Protein AF-A0AAF0WVQ2-F1 (afdb_monomer_lite)

Radius of gyration: 17.1 Å; chains: 1; bounding box: 40×33×34 Å

Organism: Daucus carota subsp. sativus (NCBI:txid79200)

pLDDT: mean 83.6, std 11.22, range [42.06, 95.5]

Structure (mmCIF, N/CA/C/O backbone):
data_AF-A0AAF0WVQ2-F1
#
_entry.id   AF-A0AAF0WVQ2-F1
#
loop_
_atom_site.group_PDB
_atom_site.id
_atom_site.type_symbol
_atom_site.label_atom_id
_atom_site.label_alt_id
_atom_site.label_comp_id
_atom_site.label_asym_id
_atom_site.label_entity_id
_atom_site.label_seq_id
_atom_site.pdbx_PDB_ins_code
_atom_site.Cartn_x
_atom_site.Cartn_y
_atom_site.Cartn_z
_atom_site.occupancy
_atom_site.B_iso_or_equiv
_atom_site.auth_seq_id
_atom_site.auth_comp_id
_atom_site.auth_asym_id
_atom_site.auth_atom_id
_atom_site.pdbx_PDB_model_num
ATOM 1 N N . MET A 1 1 ? 16.720 17.657 -18.931 1.00 42.06 1 MET A N 1
ATOM 2 C CA . MET A 1 1 ? 15.324 18.087 -19.184 1.00 42.06 1 MET A CA 1
ATOM 3 C C . MET A 1 1 ? 14.659 18.501 -17.869 1.00 42.06 1 MET A C 1
ATOM 5 O O . MET A 1 1 ? 13.930 17.718 -17.272 1.00 42.06 1 MET A O 1
ATOM 9 N N . GLN A 1 2 ? 14.935 19.710 -17.370 1.00 47.91 2 GLN A N 1
ATOM 10 C CA . GLN A 1 2 ? 14.228 20.270 -16.209 1.00 47.91 2 GLN A CA 1
ATOM 11 C C . GLN A 1 2 ? 12.957 20.967 -16.710 1.00 47.91 2 GLN A C 1
ATOM 13 O O . GLN A 1 2 ? 12.963 22.145 -17.045 1.00 47.91 2 GLN A O 1
ATOM 18 N N . GLY A 1 3 ? 11.888 20.186 -16.874 1.00 64.25 3 GLY A N 1
ATOM 19 C CA . GLY A 1 3 ? 10.600 20.662 -17.375 1.00 64.25 3 GLY A CA 1
ATOM 20 C C . GLY A 1 3 ? 9.632 21.042 -16.254 1.00 64.25 3 GLY A C 1
ATOM 21 O O . GLY A 1 3 ? 9.702 20.515 -15.143 1.00 64.25 3 GLY A O 1
ATOM 22 N N . TRP A 1 4 ? 8.677 21.906 -16.597 1.00 64.44 4 TRP A N 1
ATOM 23 C CA . TRP A 1 4 ? 7.554 22.444 -15.813 1.00 64.44 4 TRP A CA 1
ATOM 24 C C . TRP A 1 4 ? 6.851 21.461 -14.848 1.00 64.44 4 TRP A C 1
ATOM 26 O O . TRP A 1 4 ? 6.287 21.885 -13.842 1.00 64.44 4 TRP A O 1
ATOM 36 N N . LYS A 1 5 ? 6.950 20.144 -15.085 1.00 55.75 5 LYS A N 1
ATOM 37 C CA . LYS A 1 5 ? 6.460 19.068 -14.204 1.00 55.75 5 LYS A CA 1
ATOM 38 C C . LYS A 1 5 ? 6.979 19.147 -12.759 1.00 55.75 5 LYS A C 1
ATOM 40 O O . LYS A 1 5 ? 6.252 18.771 -11.845 1.00 55.75 5 LYS A O 1
ATOM 45 N N . LEU A 1 6 ? 8.197 19.649 -12.528 1.00 60.53 6 LEU A N 1
ATOM 46 C CA . LEU A 1 6 ? 8.763 19.772 -11.172 1.00 60.53 6 LEU A CA 1
ATOM 47 C C . LEU A 1 6 ? 8.103 20.879 -10.331 1.00 60.53 6 LEU A C 1
ATOM 49 O O . LEU A 1 6 ? 8.100 20.768 -9.103 1.00 60.53 6 LEU A O 1
ATOM 53 N N . LYS A 1 7 ? 7.546 21.914 -10.979 1.00 67.50 7 LYS A N 1
ATOM 54 C CA . LYS A 1 7 ? 6.917 23.071 -10.315 1.00 67.50 7 LYS A CA 1
ATOM 55 C C . LYS A 1 7 ? 5.472 22.810 -9.871 1.00 67.50 7 LYS A C 1
ATOM 57 O O . LYS A 1 7 ? 5.018 23.461 -8.943 1.00 67.50 7 LYS A O 1
ATOM 62 N N . LEU A 1 8 ? 4.770 21.868 -10.506 1.00 76.94 8 LEU A N 1
ATOM 63 C CA . LEU A 1 8 ? 3.354 21.574 -10.231 1.00 76.94 8 LEU A CA 1
ATOM 64 C C . LEU A 1 8 ? 3.131 20.520 -9.137 1.00 76.94 8 LEU A C 1
ATOM 66 O O . LEU A 1 8 ? 2.067 20.486 -8.529 1.00 76.94 8 LEU A O 1
ATOM 70 N N . LEU A 1 9 ? 4.105 19.640 -8.893 1.00 78.88 9 LEU A N 1
ATOM 71 C CA . LEU A 1 9 ? 3.939 18.507 -7.980 1.00 78.88 9 LEU A CA 1
ATOM 72 C C . LEU A 1 9 ? 4.546 18.789 -6.604 1.00 78.88 9 LEU A C 1
ATOM 74 O O . LEU A 1 9 ? 5.663 19.300 -6.495 1.00 78.88 9 LEU A O 1
ATOM 78 N N . SER A 1 10 ? 3.839 18.365 -5.552 1.00 87.94 10 SER A N 1
ATOM 79 C CA . SER A 1 10 ? 4.387 18.288 -4.193 1.00 87.94 10 SER A CA 1
ATOM 80 C C . SER A 1 10 ? 5.601 17.348 -4.145 1.00 87.94 10 SER A C 1
ATOM 82 O O . SER A 1 10 ? 5.823 16.551 -5.059 1.00 87.94 10 SER A O 1
ATOM 84 N N . HIS A 1 11 ? 6.396 17.400 -3.070 1.00 86.38 11 HIS A N 1
ATOM 85 C CA . HIS A 1 11 ? 7.540 16.492 -2.904 1.00 86.38 11 HIS A CA 1
ATOM 86 C C . HIS A 1 11 ? 7.127 15.014 -3.046 1.00 86.38 11 HIS A C 1
ATOM 88 O O . HIS A 1 11 ? 7.741 14.277 -3.813 1.00 86.38 11 HIS A O 1
ATOM 94 N N . ALA A 1 12 ? 6.017 14.620 -2.415 1.00 83.06 12 ALA A N 1
ATOM 95 C CA . ALA A 1 12 ? 5.451 13.281 -2.558 1.00 83.06 12 ALA A CA 1
ATOM 96 C C . ALA A 1 12 ? 5.006 12.980 -4.001 1.00 83.06 12 ALA A C 1
ATOM 98 O O . ALA A 1 12 ? 5.267 11.893 -4.514 1.00 83.06 12 ALA A O 1
ATOM 99 N N . GLY A 1 13 ? 4.385 13.948 -4.685 1.00 83.19 13 GLY A N 1
ATOM 100 C CA . GLY A 1 13 ? 3.992 13.799 -6.088 1.00 83.19 13 GLY A CA 1
ATOM 101 C C . GLY A 1 13 ? 5.187 13.563 -7.017 1.00 83.19 13 GLY A C 1
ATOM 102 O O . GLY A 1 13 ? 5.111 12.732 -7.923 1.00 83.19 13 GLY A O 1
ATOM 103 N N . ARG A 1 14 ? 6.318 14.234 -6.763 1.00 87.12 14 ARG A N 1
ATOM 104 C CA . ARG A 1 14 ? 7.567 14.017 -7.510 1.00 87.12 14 ARG A CA 1
ATOM 105 C C . ARG A 1 14 ? 8.143 12.625 -7.270 1.00 87.12 14 ARG A C 1
ATOM 107 O O . ARG A 1 14 ? 8.480 11.945 -8.234 1.00 87.12 14 ARG A O 1
ATOM 114 N N . GLU A 1 15 ? 8.194 12.185 -6.017 1.00 86.44 15 GLU A N 1
ATOM 115 C CA . GLU A 1 15 ? 8.678 10.849 -5.647 1.00 86.44 15 GLU A CA 1
ATOM 116 C C . GLU A 1 15 ? 7.865 9.732 -6.311 1.00 86.44 15 GLU A C 1
ATOM 118 O O . GLU A 1 15 ? 8.427 8.783 -6.861 1.00 86.44 15 GLU A O 1
ATOM 123 N N . ILE A 1 16 ? 6.536 9.859 -6.310 1.00 83.94 16 ILE A N 1
ATOM 124 C CA . ILE A 1 16 ? 5.646 8.894 -6.968 1.00 83.94 16 ILE A CA 1
ATOM 125 C C . ILE A 1 16 ? 5.927 8.850 -8.470 1.00 83.94 16 ILE A C 1
ATOM 127 O O . ILE A 1 16 ? 6.052 7.764 -9.037 1.00 83.94 16 ILE A O 1
ATOM 131 N N . LEU A 1 17 ? 6.069 10.011 -9.112 1.00 83.19 17 LEU A N 1
ATOM 132 C CA . LEU A 1 17 ? 6.304 10.088 -10.551 1.00 83.19 17 LEU A CA 1
ATOM 133 C C . LEU A 1 17 ? 7.669 9.508 -10.952 1.00 83.19 17 LEU A C 1
ATOM 135 O O . LEU A 1 17 ? 7.762 8.804 -11.958 1.00 83.19 17 LEU A O 1
ATOM 139 N N . ILE A 1 18 ? 8.714 9.746 -10.153 1.00 85.94 18 ILE A N 1
ATOM 140 C CA . ILE A 1 18 ? 10.041 9.150 -10.363 1.00 85.94 18 ILE A CA 1
ATOM 141 C C . ILE A 1 18 ? 9.965 7.627 -10.229 1.00 85.94 18 ILE A C 1
ATOM 143 O O . ILE A 1 18 ? 10.441 6.909 -11.111 1.00 85.94 18 ILE A O 1
ATOM 147 N N . LYS A 1 19 ? 9.321 7.122 -9.169 1.00 82.94 19 LYS A N 1
ATOM 148 C CA . LYS A 1 19 ? 9.156 5.677 -8.954 1.00 82.94 19 LYS A CA 1
ATOM 149 C C . LYS A 1 19 ? 8.370 5.029 -10.085 1.00 82.94 19 LYS A C 1
ATOM 151 O O . LYS A 1 19 ? 8.807 4.007 -10.601 1.00 82.94 19 LYS A O 1
ATOM 156 N N . ALA A 1 20 ? 7.265 5.632 -10.514 1.00 80.94 20 ALA A N 1
ATOM 157 C CA . ALA A 1 20 ? 6.482 5.115 -11.629 1.00 80.94 20 ALA A CA 1
ATOM 158 C C . ALA A 1 20 ? 7.323 5.030 -12.913 1.00 80.94 20 ALA A C 1
ATOM 160 O O . ALA A 1 20 ? 7.353 3.983 -13.550 1.00 80.94 20 ALA A O 1
ATOM 161 N N . ASN A 1 21 ? 8.096 6.074 -13.232 1.00 83.31 21 ASN A N 1
ATOM 162 C CA . ASN A 1 21 ? 8.973 6.079 -14.403 1.00 83.31 21 ASN A CA 1
ATOM 163 C C . ASN A 1 21 ? 10.037 4.966 -14.364 1.00 83.31 21 ASN A C 1
ATOM 165 O O . ASN A 1 21 ? 10.282 4.314 -15.376 1.00 83.31 21 ASN A O 1
ATOM 169 N N . ILE A 1 22 ? 10.654 4.721 -13.203 1.00 85.94 22 ILE A N 1
ATOM 170 C CA . ILE A 1 22 ? 11.634 3.634 -13.037 1.00 85.94 22 ILE A CA 1
ATOM 171 C C . ILE A 1 22 ? 10.956 2.271 -13.224 1.00 85.94 22 ILE A C 1
ATOM 173 O O . ILE A 1 22 ? 11.477 1.406 -1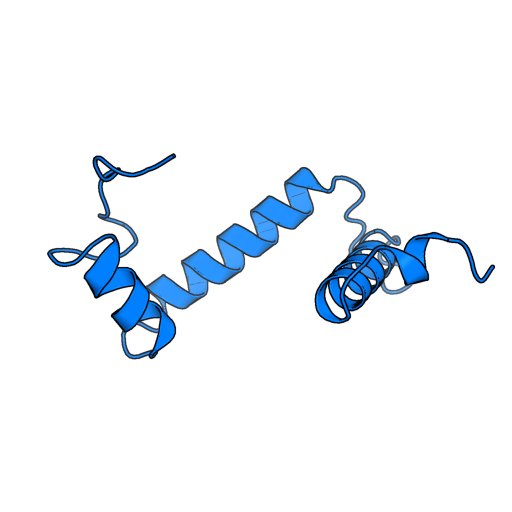3.924 1.00 85.94 22 ILE A O 1
ATOM 177 N N . LEU A 1 23 ? 9.773 2.080 -12.640 1.00 83.00 23 LEU A N 1
ATOM 178 C CA . LEU A 1 23 ? 9.058 0.804 -12.685 1.00 83.00 23 LEU A CA 1
ATOM 179 C C . LEU A 1 23 ? 8.468 0.479 -14.061 1.00 83.00 23 LEU A C 1
ATOM 181 O O . LEU A 1 23 ? 8.295 -0.701 -14.376 1.00 83.00 23 LEU A O 1
ATOM 185 N N . SER A 1 24 ? 8.218 1.490 -14.893 1.00 82.75 24 SER A N 1
ATOM 186 C CA . SER A 1 24 ? 7.765 1.309 -16.275 1.00 82.75 24 SER A CA 1
ATOM 187 C C . SER A 1 24 ? 8.847 0.821 -17.235 1.00 82.75 24 SER A C 1
ATOM 189 O O . SER A 1 24 ? 8.516 0.289 -18.300 1.00 82.75 24 SER A O 1
ATOM 191 N N . LYS A 1 25 ? 10.128 0.949 -16.871 1.00 86.50 25 LYS A N 1
ATOM 192 C CA . LYS A 1 25 ? 11.231 0.420 -17.681 1.00 86.50 25 LYS A CA 1
ATOM 193 C C . LYS A 1 25 ? 11.180 -1.109 -17.756 1.00 86.50 25 LYS A C 1
ATOM 195 O O . LYS A 1 25 ? 10.723 -1.746 -16.805 1.00 86.50 25 LYS A O 1
ATOM 200 N N . PRO A 1 26 ? 11.631 -1.727 -18.860 1.00 86.94 26 PRO A N 1
ATOM 201 C CA . PRO A 1 26 ? 11.719 -3.181 -18.947 1.00 86.94 26 PRO A CA 1
ATOM 202 C C . PRO A 1 26 ? 12.666 -3.757 -17.880 1.00 86.94 26 PRO A C 1
ATOM 204 O O . PRO A 1 26 ? 13.561 -3.071 -17.386 1.00 86.94 26 PRO A O 1
ATOM 207 N N . LYS A 1 27 ? 12.481 -5.041 -17.534 1.00 86.06 27 LYS A N 1
ATOM 208 C CA . LYS A 1 27 ? 13.300 -5.720 -16.510 1.00 86.06 27 LYS A CA 1
ATOM 209 C C . LYS A 1 27 ? 14.801 -5.687 -16.811 1.00 86.06 27 LYS A C 1
ATOM 211 O O . LYS A 1 27 ? 15.591 -5.555 -15.884 1.00 86.06 27 LYS A O 1
ATOM 216 N N . CYS A 1 28 ? 15.188 -5.762 -18.086 1.00 89.62 28 CYS A N 1
ATOM 217 C CA . CYS A 1 28 ? 16.587 -5.671 -18.513 1.00 89.62 28 CYS A CA 1
ATOM 218 C C . CYS A 1 28 ? 17.241 -4.313 -18.197 1.00 89.62 28 CYS A C 1
ATOM 220 O O . CYS A 1 28 ? 18.459 -4.240 -18.108 1.00 89.62 28 CYS A O 1
ATOM 222 N N . GLU A 1 29 ? 16.450 -3.262 -17.971 1.00 88.00 29 GLU A N 1
ATOM 223 C CA . GLU A 1 29 ? 16.917 -1.921 -17.597 1.00 88.00 29 GLU A CA 1
ATOM 224 C C . GLU A 1 29 ? 16.711 -1.616 -16.099 1.00 88.00 29 GLU A C 1
ATOM 226 O O . GLU A 1 29 ? 16.756 -0.457 -15.681 1.00 88.00 29 GLU A O 1
ATOM 231 N N . GLY A 1 30 ? 16.437 -2.637 -15.278 1.00 83.38 30 GLY A N 1
ATOM 232 C CA . GLY A 1 30 ? 16.225 -2.482 -13.835 1.00 83.38 30 GLY A CA 1
ATOM 233 C C . GLY A 1 30 ? 14.831 -1.985 -13.431 1.00 83.38 30 GLY A C 1
ATOM 234 O O . GLY A 1 30 ? 14.623 -1.628 -12.272 1.00 83.38 30 GLY A O 1
ATOM 235 N N . GLY A 1 31 ? 13.869 -1.959 -14.360 1.00 85.69 31 GLY A N 1
ATOM 236 C CA . GLY A 1 31 ? 12.459 -1.695 -14.060 1.00 85.69 31 GLY A CA 1
ATOM 237 C C . GLY A 1 31 ? 11.636 -2.970 -13.841 1.00 85.69 31 GLY A C 1
ATOM 238 O O . GLY A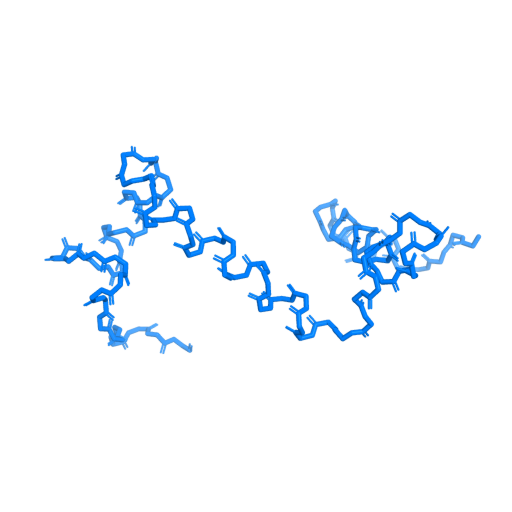 1 31 ? 12.163 -4.077 -13.764 1.00 85.69 31 GLY A O 1
ATOM 239 N N . MET A 1 32 ? 10.311 -2.832 -13.747 1.00 82.06 32 MET A N 1
ATOM 240 C CA . MET A 1 32 ? 9.380 -3.968 -13.616 1.00 82.06 32 MET A CA 1
ATOM 241 C C . MET A 1 32 ? 8.547 -4.220 -14.880 1.00 82.06 32 MET A C 1
ATOM 243 O O . MET A 1 32 ? 7.797 -5.191 -14.937 1.00 82.06 32 MET A O 1
ATOM 247 N N . GLY A 1 33 ? 8.690 -3.381 -15.905 1.00 81.62 33 GLY A N 1
ATOM 248 C CA . GLY A 1 33 ? 7.926 -3.455 -17.147 1.00 81.62 33 GLY A CA 1
ATOM 249 C C . GLY A 1 33 ? 6.482 -2.971 -17.014 1.00 81.62 33 GLY A C 1
ATOM 250 O O . GLY A 1 33 ? 5.675 -3.238 -17.903 1.00 81.62 33 GLY A O 1
ATOM 251 N N . PHE A 1 34 ? 6.131 -2.261 -15.934 1.00 74.50 34 PHE A N 1
ATOM 252 C CA . PHE A 1 34 ? 4.773 -1.755 -15.722 1.00 74.50 34 PHE A CA 1
ATOM 253 C C . PHE A 1 34 ? 4.481 -0.561 -16.632 1.00 74.50 34 PHE A C 1
ATOM 255 O O . PHE A 1 34 ? 4.677 0.594 -16.261 1.00 74.50 34 PHE A O 1
ATOM 262 N N . ARG A 1 35 ? 4.008 -0.842 -17.845 1.00 75.06 35 ARG A N 1
ATOM 263 C CA . ARG A 1 35 ? 3.632 0.186 -18.829 1.00 75.06 35 ARG A CA 1
ATOM 264 C C . ARG A 1 35 ? 2.190 0.679 -18.672 1.00 75.06 35 ARG A C 1
ATOM 266 O O . ARG A 1 35 ? 1.863 1.738 -19.193 1.00 75.06 35 ARG A O 1
ATOM 273 N N . ASP A 1 36 ? 1.350 -0.054 -17.934 1.00 80.00 36 ASP A N 1
ATOM 274 C CA . ASP A 1 36 ? -0.018 0.357 -17.596 1.00 80.00 36 ASP A CA 1
ATOM 275 C C . ASP A 1 36 ? -0.081 0.894 -16.154 1.00 80.00 36 ASP A C 1
ATOM 277 O O . ASP A 1 36 ? 0.073 0.151 -15.179 1.00 80.00 36 ASP A O 1
ATOM 281 N N . PHE A 1 37 ? -0.342 2.197 -16.016 1.00 77.62 37 PHE A N 1
ATOM 282 C CA . PHE A 1 37 ? -0.532 2.864 -14.723 1.00 77.62 37 PHE A CA 1
ATOM 283 C C . PHE A 1 37 ? -1.690 2.276 -13.908 1.00 77.62 37 PHE A C 1
ATOM 285 O O . PHE A 1 37 ? -1.634 2.285 -12.677 1.00 77.62 37 PHE A O 1
ATOM 292 N N . ARG A 1 38 ? -2.726 1.733 -14.559 1.00 82.94 38 ARG A N 1
ATOM 293 C CA . ARG A 1 38 ? -3.839 1.060 -13.874 1.00 82.94 38 ARG A CA 1
ATOM 294 C C . ARG A 1 38 ? -3.360 -0.218 -13.205 1.00 82.94 38 ARG A C 1
ATOM 296 O O . ARG A 1 38 ? -3.651 -0.426 -12.032 1.00 82.94 38 ARG A O 1
ATOM 303 N N . ALA A 1 39 ? -2.564 -1.023 -13.910 1.00 80.88 39 ALA A N 1
ATOM 304 C CA . ALA A 1 39 ? -1.968 -2.233 -13.348 1.00 80.88 39 ALA A CA 1
ATOM 305 C C . ALA A 1 39 ? -1.021 -1.905 -12.182 1.00 80.88 39 ALA A C 1
ATOM 307 O O . ALA A 1 39 ? -1.035 -2.590 -11.160 1.00 80.88 39 ALA A O 1
ATOM 308 N N . PHE A 1 40 ? -0.252 -0.816 -12.292 1.00 80.50 40 PHE A N 1
ATOM 309 C CA . PHE A 1 40 ? 0.599 -0.338 -11.202 1.00 80.50 40 PHE A CA 1
ATOM 310 C C . PHE A 1 40 ? -0.208 0.072 -9.960 1.00 80.50 40 PHE A C 1
ATOM 312 O O . PHE A 1 40 ? 0.088 -0.386 -8.855 1.00 80.50 40 PHE A O 1
ATOM 319 N N . ASN A 1 41 ? -1.254 0.886 -10.128 1.00 85.62 41 ASN A N 1
ATOM 320 C CA . ASN A 1 41 ? -2.125 1.289 -9.022 1.00 85.62 41 ASN A CA 1
ATOM 321 C C . ASN A 1 41 ? -2.828 0.086 -8.387 1.00 85.62 41 ASN A C 1
ATOM 323 O O . ASN A 1 41 ? -2.889 -0.004 -7.162 1.00 85.62 41 ASN A O 1
ATOM 327 N N . LEU A 1 42 ? -3.291 -0.869 -9.196 1.00 89.12 42 LEU A N 1
ATOM 328 C CA . LEU A 1 42 ? -3.897 -2.099 -8.696 1.00 89.12 42 LEU A CA 1
ATOM 329 C C . LEU A 1 42 ? -2.904 -2.919 -7.861 1.00 89.12 42 LEU A C 1
ATOM 331 O O . LEU A 1 42 ? -3.246 -3.366 -6.768 1.00 89.12 42 LEU A O 1
ATOM 335 N N . ALA A 1 43 ? -1.657 -3.059 -8.317 1.00 87.44 43 ALA A N 1
ATOM 336 C CA . ALA A 1 43 ? -0.610 -3.739 -7.557 1.00 87.44 43 ALA A CA 1
ATOM 337 C C . ALA A 1 43 ? -0.286 -3.018 -6.235 1.00 87.44 43 ALA A C 1
ATOM 339 O O . ALA A 1 43 ? -0.065 -3.665 -5.207 1.00 87.44 43 ALA A O 1
ATOM 340 N N . LEU A 1 44 ? -0.285 -1.680 -6.229 1.00 87.88 44 LEU A N 1
ATOM 341 C CA . LEU A 1 44 ? -0.117 -0.899 -5.002 1.00 87.88 44 LEU A CA 1
ATOM 342 C C . LEU A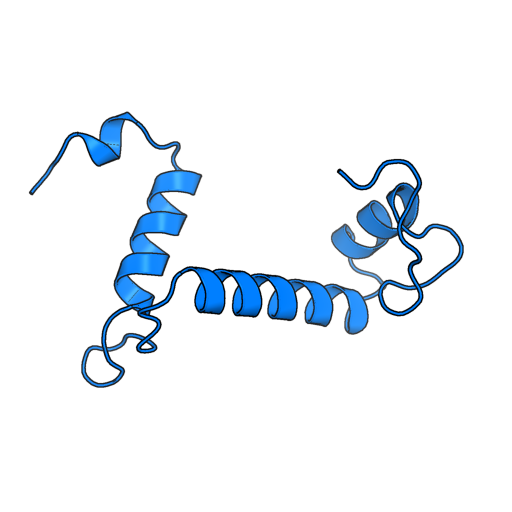 1 44 ? -1.280 -1.105 -4.029 1.00 87.88 44 LEU A C 1
ATOM 344 O O . LEU A 1 44 ? -1.030 -1.325 -2.843 1.00 87.88 44 LEU A O 1
ATOM 348 N N . LEU A 1 45 ? -2.522 -1.077 -4.513 1.00 91.31 45 LEU A N 1
ATOM 349 C CA . LEU A 1 45 ? -3.708 -1.350 -3.699 1.00 91.31 45 LEU A CA 1
ATOM 350 C C . LEU A 1 45 ? -3.662 -2.765 -3.118 1.00 91.31 45 LEU A C 1
ATOM 352 O O . LEU A 1 45 ? -3.832 -2.927 -1.911 1.00 91.31 45 LEU A O 1
ATOM 356 N N . ALA A 1 46 ? -3.328 -3.768 -3.9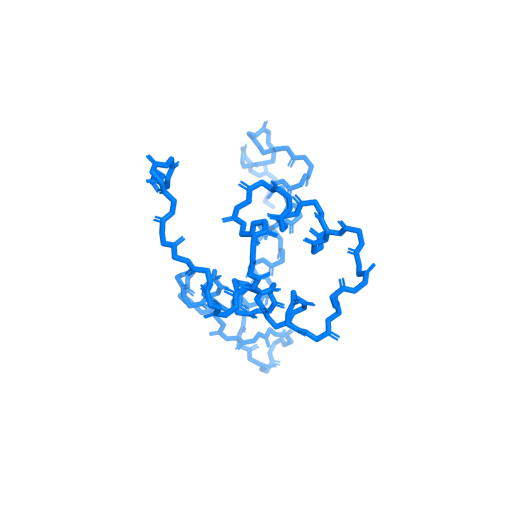33 1.00 92.50 46 ALA A N 1
ATOM 357 C CA . ALA A 1 46 ? -3.164 -5.147 -3.480 1.00 92.50 46 ALA A CA 1
ATOM 358 C C . ALA A 1 46 ? -2.089 -5.267 -2.387 1.00 92.50 46 ALA A C 1
ATOM 360 O O . ALA A 1 46 ? -2.301 -5.930 -1.374 1.00 92.50 46 ALA A O 1
ATOM 361 N N . LYS A 1 47 ? -0.957 -4.564 -2.532 1.00 91.50 47 LYS A N 1
ATOM 362 C CA . LYS A 1 47 ? 0.096 -4.518 -1.507 1.00 91.50 47 LYS A CA 1
ATOM 363 C C . LYS A 1 47 ? -0.391 -3.903 -0.193 1.00 91.50 47 LYS A C 1
ATOM 365 O O . LYS A 1 47 ? 0.009 -4.375 0.872 1.00 91.50 47 LYS A O 1
ATOM 370 N N . GLN A 1 48 ? -1.211 -2.854 -0.246 1.00 92.50 48 GLN A N 1
ATOM 371 C CA . GLN A 1 48 ? -1.796 -2.273 0.966 1.00 92.50 48 GLN A CA 1
ATOM 372 C C . GLN A 1 48 ? -2.824 -3.219 1.594 1.00 92.50 48 GLN A C 1
ATOM 374 O O . GLN A 1 48 ? -2.732 -3.485 2.788 1.00 92.50 48 GLN A O 1
ATOM 379 N N . GLY A 1 49 ? -3.725 -3.804 0.799 1.00 93.50 49 GLY A N 1
ATOM 380 C CA . GLY A 1 49 ? -4.701 -4.789 1.279 1.00 93.50 49 GLY A CA 1
ATOM 381 C C . GLY A 1 49 ? -4.043 -6.011 1.928 1.00 93.50 49 GLY A C 1
ATOM 382 O O . GLY A 1 49 ? -4.466 -6.456 2.997 1.00 93.50 49 GLY A O 1
ATOM 383 N N . TRP A 1 50 ? -2.935 -6.490 1.354 1.00 94.19 50 TRP A N 1
ATOM 384 C CA . TRP A 1 50 ? -2.112 -7.536 1.962 1.00 94.19 50 TRP A CA 1
ATOM 385 C C . TRP A 1 50 ? -1.608 -7.123 3.348 1.00 94.19 50 TRP A C 1
ATOM 387 O O . TRP A 1 50 ? -1.801 -7.857 4.310 1.00 94.19 50 TRP A O 1
ATOM 397 N N . ARG A 1 51 ? -1.035 -5.918 3.483 1.00 93.88 51 ARG A N 1
ATOM 398 C CA . ARG A 1 51 ? -0.536 -5.411 4.775 1.00 93.88 51 ARG A CA 1
ATOM 399 C C . ARG A 1 51 ? -1.628 -5.295 5.833 1.00 93.88 51 ARG A C 1
ATOM 401 O O . ARG A 1 51 ? -1.358 -5.613 6.9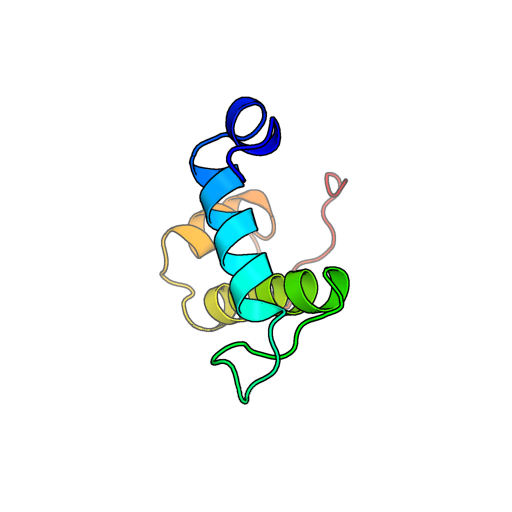88 1.00 93.88 51 ARG A O 1
ATOM 408 N N . LEU A 1 52 ? -2.827 -4.855 5.448 1.00 93.19 52 LEU A N 1
ATOM 409 C CA . LEU A 1 52 ? -3.974 -4.777 6.358 1.00 93.19 52 LEU A CA 1
ATOM 410 C C . LEU A 1 52 ? -4.397 -6.162 6.851 1.00 93.19 52 LEU A C 1
ATOM 412 O O . LEU A 1 52 ? -4.766 -6.314 8.008 1.00 93.19 52 LEU A O 1
ATOM 416 N N . THR A 1 53 ? -4.284 -7.178 5.997 1.00 93.00 53 THR A N 1
ATOM 417 C CA . THR A 1 53 ? -4.657 -8.555 6.343 1.00 93.00 53 THR A CA 1
ATOM 418 C C . THR A 1 53 ? -3.587 -9.242 7.194 1.00 93.00 53 THR A C 1
ATOM 420 O O . THR A 1 53 ? -3.911 -9.942 8.149 1.00 93.00 53 THR A O 1
ATOM 423 N N . THR A 1 54 ? -2.302 -9.044 6.885 1.00 95.50 54 THR A N 1
ATOM 424 C CA . THR A 1 54 ? -1.206 -9.740 7.579 1.00 95.50 54 THR A CA 1
ATOM 425 C C . THR A 1 54 ? -0.726 -9.047 8.849 1.00 95.50 54 THR A C 1
ATOM 427 O O . THR A 1 54 ? -0.000 -9.660 9.625 1.00 95.50 54 THR A O 1
ATOM 430 N N . ASN A 1 55 ? -1.052 -7.766 9.052 1.00 94.44 55 ASN A N 1
ATOM 431 C CA . ASN A 1 55 ? -0.606 -7.005 10.221 1.00 94.44 55 ASN A CA 1
ATOM 432 C C . ASN A 1 55 ? -1.761 -6.241 10.907 1.00 94.44 55 ASN A C 1
ATOM 434 O O . ASN A 1 55 ? -1.799 -5.002 10.870 1.00 94.44 55 ASN A O 1
AT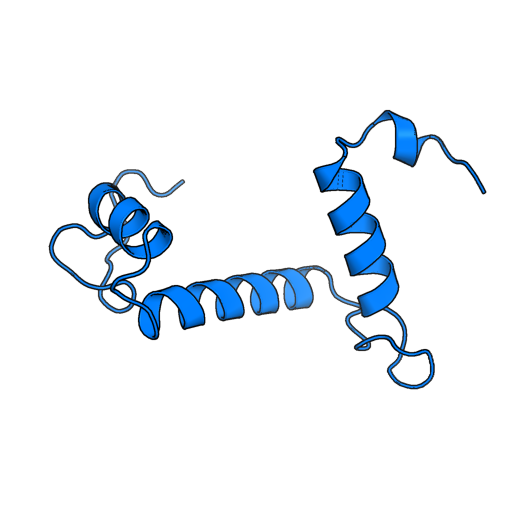OM 438 N N . PRO A 1 56 ? -2.684 -6.969 11.566 1.00 89.56 56 PRO A N 1
ATOM 439 C CA . PRO A 1 56 ? -3.868 -6.391 12.207 1.00 89.56 56 PRO A CA 1
ATOM 440 C C . PRO A 1 56 ? -3.560 -5.570 13.470 1.00 89.56 56 PRO A C 1
ATOM 442 O O . PRO A 1 56 ? -4.417 -4.860 13.973 1.00 89.56 56 PRO A O 1
ATOM 445 N N . SER A 1 57 ? -2.343 -5.636 14.017 1.00 91.81 57 SER A N 1
ATOM 446 C CA . SER A 1 57 ? -1.936 -4.799 15.157 1.00 91.81 57 SER A CA 1
ATOM 447 C C . SER A 1 57 ? -1.296 -3.475 14.729 1.00 91.81 57 SER A C 1
ATOM 449 O O . SER A 1 57 ? -1.026 -2.608 15.568 1.00 91.81 57 SER A O 1
ATOM 451 N N . SER A 1 58 ? -1.060 -3.286 13.426 1.00 94.38 58 SER A N 1
ATOM 452 C CA . SER A 1 58 ? -0.479 -2.051 12.911 1.00 94.38 58 SER A CA 1
ATOM 453 C C . SER A 1 58 ? -1.366 -0.842 13.219 1.00 94.38 58 SER A C 1
ATOM 455 O O . SER A 1 58 ? -2.593 -0.913 13.228 1.00 94.38 58 SER A O 1
ATOM 457 N N . PHE A 1 59 ? -0.749 0.316 13.465 1.00 94.75 59 PHE A N 1
ATOM 458 C CA . PHE A 1 59 ? -1.498 1.557 13.681 1.00 94.75 59 PHE A CA 1
ATOM 459 C C . PHE A 1 59 ? -2.411 1.895 12.493 1.00 94.75 59 PHE A C 1
ATOM 461 O O . PHE A 1 59 ? -3.554 2.289 12.693 1.00 94.75 59 PHE A O 1
ATOM 468 N N . CYS A 1 60 ? -1.924 1.684 11.267 1.00 93.00 60 CYS A N 1
ATOM 469 C CA . CYS A 1 60 ? -2.687 1.936 10.047 1.00 93.00 60 CYS A CA 1
ATOM 470 C C . CYS A 1 60 ? -3.942 1.058 9.953 1.00 93.00 60 CYS A C 1
ATOM 472 O O . CYS A 1 60 ? -5.010 1.592 9.664 1.00 93.00 60 CYS A O 1
ATOM 474 N N . GLU A 1 61 ? -3.840 -0.246 10.244 1.00 94.81 61 GLU A N 1
ATOM 475 C CA . GLU A 1 61 ? -5.017 -1.122 10.268 1.00 94.81 61 GLU A CA 1
ATOM 476 C C . GLU A 1 61 ? -6.023 -0.652 11.316 1.00 94.81 61 GLU A C 1
ATOM 478 O O . GLU A 1 61 ? -7.177 -0.439 10.964 1.00 94.81 61 GLU A O 1
ATOM 483 N N . ARG A 1 62 ? -5.582 -0.368 12.549 1.00 94.50 62 ARG A N 1
ATOM 484 C CA . ARG A 1 62 ? -6.490 0.033 13.638 1.00 94.50 62 ARG A CA 1
ATOM 485 C C . ARG A 1 62 ? -7.247 1.325 13.334 1.00 94.50 62 ARG A C 1
ATOM 487 O O . ARG A 1 62 ? -8.435 1.427 13.637 1.00 94.50 62 ARG A O 1
ATOM 494 N N . VAL A 1 63 ? -6.567 2.304 12.733 1.00 94.06 63 VAL A N 1
ATOM 495 C CA . VAL A 1 63 ? -7.186 3.566 12.299 1.00 94.06 63 VAL A CA 1
ATOM 496 C C . VAL A 1 63 ? -8.184 3.326 11.170 1.00 94.06 63 VAL A C 1
ATOM 498 O O . VAL A 1 63 ? -9.287 3.860 11.202 1.00 94.06 63 VAL A O 1
ATOM 501 N N . LEU A 1 64 ? -7.836 2.518 10.168 1.00 92.44 64 LEU A N 1
ATOM 502 C CA . LEU A 1 64 ? -8.762 2.220 9.074 1.00 92.44 64 LEU A CA 1
ATOM 503 C C . LEU A 1 64 ? -9.956 1.392 9.554 1.00 92.44 64 LEU A C 1
ATOM 505 O O . LEU A 1 64 ? -11.082 1.653 9.139 1.00 92.44 64 LEU A O 1
ATOM 509 N N . LYS A 1 65 ? -9.733 0.454 10.472 1.00 92.06 65 LYS A N 1
ATOM 510 C CA . LYS A 1 65 ? -10.771 -0.361 11.089 1.00 92.06 65 LYS A CA 1
ATOM 511 C C . LYS A 1 65 ? -11.794 0.496 11.817 1.00 92.06 65 LYS A C 1
ATOM 513 O O . LYS A 1 65 ? -12.983 0.322 11.575 1.00 92.06 65 LYS A O 1
ATOM 518 N N . SER A 1 66 ? -11.361 1.444 12.651 1.00 92.19 66 SER A N 1
ATOM 519 C CA . SER A 1 66 ? -12.290 2.294 13.409 1.00 92.19 66 SER A CA 1
ATOM 520 C C . SER A 1 66 ? -13.169 3.182 12.520 1.00 92.19 66 SER A C 1
ATOM 522 O O . SER A 1 66 ? -14.274 3.530 12.928 1.00 92.19 66 SER A O 1
ATOM 524 N N . ILE A 1 67 ? -12.708 3.517 11.310 1.00 90.75 67 ILE A N 1
ATOM 525 C CA . ILE A 1 67 ? -13.430 4.383 10.367 1.00 90.75 67 ILE A CA 1
ATOM 526 C C . ILE A 1 67 ? -14.303 3.571 9.399 1.00 90.75 67 ILE A C 1
ATOM 528 O O . ILE A 1 67 ? -15.449 3.944 9.151 1.00 90.75 67 ILE A O 1
ATOM 532 N N . TYR A 1 68 ? -13.772 2.484 8.834 1.00 89.31 68 TYR A N 1
ATOM 533 C CA . TYR A 1 68 ? -14.361 1.822 7.664 1.00 89.31 68 TYR A CA 1
ATOM 534 C C . TYR A 1 68 ? -14.949 0.437 7.946 1.00 89.31 68 TYR A C 1
ATOM 536 O O . TYR A 1 68 ? -15.885 0.034 7.263 1.00 89.31 68 TYR A O 1
ATOM 544 N N . PHE A 1 69 ? -14.429 -0.307 8.925 1.00 90.94 69 PHE A N 1
ATOM 545 C CA . PHE A 1 69 ? -14.893 -1.670 9.224 1.00 90.94 69 PHE A CA 1
ATOM 546 C C . PHE A 1 69 ? -14.840 -1.993 10.731 1.00 90.94 69 PHE A C 1
ATOM 548 O O . PHE A 1 69 ? -14.232 -2.988 11.131 1.00 90.94 69 PHE A O 1
ATOM 555 N N . PRO A 1 70 ? -15.501 -1.195 11.597 1.00 90.88 70 PRO A N 1
ATOM 556 C CA . PRO A 1 70 ? -15.300 -1.254 13.050 1.00 90.88 70 PRO A CA 1
ATOM 557 C C . PRO A 1 70 ? -15.704 -2.595 13.669 1.00 90.88 70 PRO A C 1
ATOM 559 O O . PRO A 1 70 ? -15.057 -3.067 14.602 1.00 90.88 70 PRO A O 1
ATOM 562 N N . ALA A 1 71 ? -16.740 -3.233 13.122 1.00 89.19 71 ALA A N 1
ATOM 563 C CA . ALA A 1 71 ? -17.265 -4.509 13.604 1.00 89.19 71 ALA A CA 1
ATOM 564 C C . ALA A 1 71 ? -16.625 -5.740 12.933 1.00 89.19 71 ALA A C 1
ATOM 566 O O . ALA A 1 71 ? -17.007 -6.865 13.240 1.00 89.19 71 ALA A O 1
ATOM 567 N N . GLY A 1 72 ? -15.683 -5.553 12.002 1.00 88.88 72 GLY A N 1
ATOM 568 C CA . GLY A 1 72 ? -15.203 -6.631 11.140 1.00 88.88 72 GLY A CA 1
ATOM 569 C C . GLY A 1 72 ? -13.704 -6.602 10.869 1.00 88.88 72 GLY A C 1
ATOM 570 O O . GLY A 1 72 ? -12.905 -6.030 11.616 1.00 88.88 72 GLY A O 1
ATOM 571 N N . SER A 1 73 ? -13.325 -7.273 9.788 1.00 91.12 73 SER A N 1
ATOM 572 C CA . SER A 1 73 ? -11.975 -7.274 9.230 1.00 91.12 73 SER A CA 1
ATOM 573 C C . SER A 1 73 ? -11.983 -6.636 7.844 1.00 91.12 73 SER A C 1
ATOM 575 O O . SER A 1 73 ? -13.042 -6.500 7.232 1.00 91.12 73 SER A O 1
ATOM 577 N N . PHE A 1 74 ? -10.802 -6.304 7.324 1.00 90.94 74 PHE A N 1
ATOM 578 C CA . PHE A 1 74 ? -10.659 -5.753 5.977 1.00 90.94 74 PHE A CA 1
ATOM 579 C C . PHE A 1 74 ? -11.324 -6.626 4.893 1.00 90.94 74 PHE A C 1
ATOM 581 O O . PHE A 1 74 ? -11.991 -6.098 4.011 1.00 90.94 74 PHE A O 1
ATOM 588 N N . LEU A 1 75 ? -11.200 -7.958 4.977 1.00 91.25 75 LEU A N 1
ATOM 589 C CA . LEU A 1 75 ? -11.744 -8.880 3.966 1.00 91.25 75 LEU A CA 1
ATOM 590 C C . LEU A 1 75 ? -13.263 -9.057 4.047 1.00 91.25 75 LEU A C 1
ATOM 592 O O . LEU A 1 75 ? -13.894 -9.421 3.061 1.00 91.25 75 LEU A O 1
ATOM 596 N N . THR A 1 76 ? -13.847 -8.816 5.219 1.00 91.31 76 THR A N 1
ATOM 597 C CA . THR A 1 76 ? -15.293 -8.929 5.456 1.00 91.31 76 THR A CA 1
ATOM 598 C C . THR A 1 76 ? -15.973 -7.561 5.480 1.00 91.31 76 THR A C 1
ATOM 600 O O . THR A 1 76 ? -17.129 -7.457 5.887 1.00 91.31 76 THR A O 1
ATOM 603 N N . ALA A 1 77 ? -15.246 -6.498 5.128 1.00 89.75 77 ALA A N 1
ATOM 604 C CA . ALA A 1 77 ? -15.765 -5.144 5.126 1.00 89.75 77 ALA A CA 1
ATOM 605 C C . ALA A 1 77 ? -16.834 -5.006 4.037 1.00 89.75 77 ALA A C 1
ATOM 607 O O . ALA A 1 77 ? -16.601 -5.311 2.869 1.00 89.75 77 ALA A O 1
ATOM 608 N N . VAL A 1 78 ? -18.014 -4.534 4.430 1.00 85.00 78 VAL A N 1
ATOM 609 C CA . VAL A 1 78 ? -19.077 -4.170 3.492 1.00 85.00 78 VAL A CA 1
ATOM 610 C C . VAL A 1 78 ? -18.908 -2.720 3.068 1.00 85.00 78 VAL A C 1
ATOM 612 O O . VAL A 1 78 ? -18.344 -1.909 3.804 1.00 85.00 78 VAL A O 1
ATOM 615 N N . ASN A 1 79 ? -19.398 -2.385 1.877 1.00 80.75 79 ASN A N 1
ATOM 616 C CA . ASN A 1 79 ? -19.283 -1.026 1.375 1.00 80.75 79 ASN A CA 1
ATOM 617 C C . ASN A 1 79 ? -20.072 -0.074 2.289 1.00 80.75 79 ASN A C 1
ATOM 619 O O . ASN A 1 79 ? -21.281 -0.227 2.466 1.00 80.75 79 ASN A O 1
ATOM 623 N N . GLY A 1 80 ? -19.377 0.868 2.927 1.00 71.00 80 GLY A N 1
ATOM 624 C CA . GLY A 1 80 ? -20.004 1.806 3.854 1.00 71.00 80 GLY A CA 1
ATOM 625 C C . GLY A 1 80 ? -20.869 2.826 3.115 1.00 71.00 80 GLY A C 1
ATOM 626 O O . GLY A 1 80 ? -20.582 3.183 1.977 1.00 71.00 80 GLY A O 1
ATOM 627 N N . ALA A 1 81 ? -21.875 3.390 3.788 1.00 67.31 81 ALA A N 1
ATOM 628 C CA . ALA A 1 81 ? -22.759 4.420 3.219 1.00 67.31 81 ALA A CA 1
ATOM 629 C C . ALA A 1 81 ? -22.037 5.711 2.758 1.00 67.31 81 ALA A C 1
ATOM 631 O O . ALA A 1 81 ? -22.652 6.582 2.154 1.00 67.31 81 ALA A O 1
ATOM 632 N N . ARG A 1 82 ? -20.741 5.851 3.070 1.00 63.81 82 ARG A N 1
ATOM 633 C CA . ARG A 1 82 ? -19.866 6.979 2.711 1.00 63.81 82 ARG A CA 1
ATOM 634 C C . ARG A 1 82 ? -18.785 6.621 1.681 1.00 63.81 82 ARG A C 1
ATOM 636 O O . ARG A 1 82 ? -17.870 7.415 1.484 1.00 63.81 82 ARG A O 1
ATOM 643 N N . ALA A 1 83 ? -18.838 5.436 1.074 1.00 60.19 83 ALA A N 1
ATOM 644 C CA . ALA A 1 83 ? -17.911 5.082 0.006 1.00 60.19 83 ALA A CA 1
ATOM 645 C C . ALA A 1 83 ? -18.242 5.921 -1.241 1.00 60.19 83 ALA A C 1
ATOM 647 O O . ALA A 1 83 ? -19.301 5.740 -1.840 1.00 60.19 83 ALA A O 1
ATOM 648 N N . SER A 1 84 ? -17.370 6.886 -1.552 1.00 55.00 84 SER A N 1
ATOM 649 C CA . SER A 1 84 ? -17.429 7.705 -2.770 1.00 55.00 84 SER A CA 1
ATOM 650 C C . SER A 1 84 ? -16.882 6.963 -3.980 1.00 55.00 84 SER A C 1
ATOM 652 O O . SER A 1 84 ? -16.011 6.084 -3.797 1.00 55.00 84 SER A O 1
#

Secondary structure (DSSP, 8-state):
---THHHHS-HHHHHHHHHHHHHHS-GGGTS-----HHHHHHHHHHHHHHHHHH-TTSHHHHHHHHHH-TTS-GGGPPPPTT--

Sequence (84 aa):
MQGWKLKLLSHAGREILIKANILSKPKCEGGMGFRDFRAFNLALLAKQGWRLTTNPSSFCERVLKSIYFPAGSFLTAVNGARAS

Foldseek 3Di:
DPDPVVVPDDPVRVVVVVLVVQQCDDVVSVHVVCVDPVVVVVVVVVVVLVCLVVPCVDPVVVVCCVPFPVPDGSVPTDGDPPND